Protein AF-A0A968HKK7-F1 (afdb_monomer_lite)

Structure (mmCIF, N/CA/C/O backbone):
data_AF-A0A968HKK7-F1
#
_entry.id   AF-A0A968HKK7-F1
#
loop_
_atom_site.group_PDB
_atom_site.id
_atom_site.type_symbol
_atom_site.label_atom_id
_atom_site.label_alt_id
_atom_site.label_comp_id
_atom_site.label_asym_id
_atom_site.label_entity_id
_atom_site.label_seq_id
_atom_site.pdbx_PDB_ins_code
_atom_site.Cartn_x
_atom_site.Cartn_y
_atom_site.Cartn_z
_atom_site.occupancy
_atom_site.B_iso_or_equiv
_atom_site.auth_seq_id
_atom_site.auth_comp_id
_atom_site.auth_asym_id
_atom_site.auth_atom_id
_atom_site.pdbx_PDB_model_num
ATOM 1 N N . MET A 1 1 ? -7.479 13.122 37.270 1.00 55.81 1 MET A N 1
ATOM 2 C CA . MET A 1 1 ? -7.849 13.937 36.088 1.00 55.81 1 MET A CA 1
ATOM 3 C C . MET A 1 1 ? -6.847 13.862 34.931 1.00 55.81 1 MET A C 1
ATOM 5 O O . MET A 1 1 ? -7.299 13.918 33.804 1.00 55.81 1 MET A O 1
ATOM 9 N N . LEU A 1 2 ? -5.543 13.625 35.149 1.00 58.88 2 LEU A N 1
ATOM 10 C CA . LEU A 1 2 ? -4.515 13.590 34.081 1.00 58.88 2 LEU A CA 1
ATOM 11 C C . LEU A 1 2 ? -4.685 12.518 32.974 1.00 58.88 2 LEU A C 1
ATOM 13 O O . LEU A 1 2 ? -4.047 12.613 31.932 1.00 58.88 2 LEU A O 1
ATOM 17 N N . GLY A 1 3 ? -5.524 11.496 33.174 1.00 61.34 3 GLY A N 1
ATOM 18 C CA . GLY A 1 3 ? -5.730 10.431 32.184 1.00 61.34 3 GLY A CA 1
ATOM 19 C C . GLY A 1 3 ? -6.576 10.845 30.974 1.00 61.34 3 GLY A C 1
ATOM 20 O O . GLY A 1 3 ? -6.302 10.393 29.869 1.00 61.34 3 GLY A O 1
ATOM 21 N N . GLN A 1 4 ? -7.566 11.728 31.160 1.00 66.62 4 GLN A N 1
ATOM 22 C CA . GLN A 1 4 ? -8.497 12.112 30.087 1.00 66.62 4 GLN A CA 1
ATOM 23 C C . GLN A 1 4 ? -7.873 13.096 29.081 1.00 66.62 4 GLN A C 1
ATOM 25 O O . GLN A 1 4 ? -8.199 13.062 27.896 1.00 66.62 4 GLN A O 1
ATOM 30 N N . ASP A 1 5 ? -6.930 13.934 29.521 1.00 66.25 5 ASP A N 1
ATOM 31 C CA . ASP A 1 5 ? -6.232 14.880 28.639 1.00 66.25 5 ASP A CA 1
ATOM 32 C C . ASP A 1 5 ? -5.188 14.197 27.744 1.00 66.25 5 ASP A C 1
ATOM 34 O O . ASP A 1 5 ? -5.048 14.540 26.567 1.00 66.25 5 ASP A O 1
ATOM 38 N N . LEU A 1 6 ? -4.483 13.187 28.269 1.00 68.25 6 LEU A N 1
ATOM 39 C CA . LEU A 1 6 ? -3.547 12.378 27.483 1.00 68.25 6 LEU A CA 1
ATOM 40 C C . LEU A 1 6 ? -4.267 11.563 26.405 1.00 68.25 6 LEU A C 1
ATOM 42 O O . LEU A 1 6 ? -3.737 11.416 25.302 1.00 68.25 6 LEU A O 1
ATOM 46 N N . ASP A 1 7 ? -5.470 11.076 26.703 1.00 76.31 7 ASP A N 1
ATOM 47 C CA . ASP A 1 7 ? -6.294 10.334 25.751 1.00 76.31 7 ASP A CA 1
ATOM 48 C C . ASP A 1 7 ? -6.724 11.220 24.571 1.00 76.31 7 ASP A C 1
ATOM 50 O O . ASP A 1 7 ? -6.476 10.878 23.417 1.00 76.31 7 ASP A O 1
ATOM 54 N N . ARG A 1 8 ? -7.183 12.450 24.843 1.00 75.81 8 ARG A N 1
ATOM 55 C CA . ARG A 1 8 ? -7.506 13.445 23.801 1.00 75.81 8 ARG A CA 1
ATOM 56 C C . ARG A 1 8 ? -6.320 13.836 22.918 1.00 75.81 8 ARG A C 1
ATOM 58 O O . ARG A 1 8 ? -6.502 14.106 21.730 1.00 75.81 8 ARG A O 1
ATOM 65 N N . ILE A 1 9 ? -5.106 13.932 23.469 1.00 80.12 9 ILE A N 1
ATOM 66 C CA . ILE A 1 9 ? -3.897 14.230 22.675 1.00 80.12 9 ILE A CA 1
ATOM 67 C C . ILE A 1 9 ? -3.549 13.044 21.770 1.00 80.12 9 ILE A C 1
ATOM 69 O O . ILE A 1 9 ? -3.205 13.245 20.602 1.00 80.12 9 ILE A O 1
ATOM 73 N N . ARG A 1 10 ? -3.659 11.817 22.290 1.00 75.50 10 ARG A N 1
ATOM 74 C CA . ARG A 1 10 ? -3.429 10.587 21.522 1.00 75.50 10 ARG A CA 1
ATOM 75 C C . ARG A 1 10 ? -4.464 10.418 20.417 1.00 75.50 10 ARG A C 1
ATOM 77 O O . ARG A 1 10 ? -4.081 10.130 19.289 1.00 75.50 10 ARG A O 1
ATOM 84 N N . GLU A 1 11 ? -5.736 10.661 20.710 1.00 77.81 11 GLU A N 1
ATOM 85 C CA . GLU A 1 11 ? -6.827 10.590 19.740 1.00 77.81 11 GLU A CA 1
ATOM 86 C C . GLU A 1 11 ? -6.651 11.619 18.621 1.00 77.81 11 GLU A C 1
ATOM 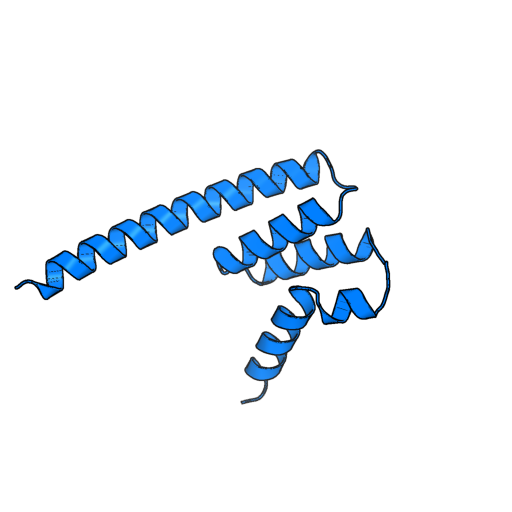88 O O . GLU A 1 11 ? -6.679 11.268 17.443 1.00 77.81 11 GLU A O 1
ATOM 93 N N . ARG A 1 12 ? -6.363 12.878 18.968 1.00 80.69 12 ARG A N 1
ATOM 94 C CA . ARG A 1 12 ? -6.112 13.935 17.978 1.00 80.69 12 ARG A CA 1
ATOM 95 C C . ARG A 1 12 ? -4.905 13.630 17.097 1.00 80.69 12 ARG A C 1
ATOM 97 O O . ARG A 1 12 ? -4.964 13.860 15.892 1.00 80.69 12 ARG A O 1
ATOM 104 N N . ARG A 1 13 ? -3.824 13.103 17.683 1.00 79.62 13 ARG A N 1
ATOM 105 C CA . ARG A 1 13 ? -2.652 12.638 16.929 1.00 79.62 13 ARG A CA 1
ATOM 106 C C . ARG A 1 13 ? -3.050 11.518 15.970 1.00 79.62 13 ARG A C 1
ATOM 108 O O . ARG A 1 13 ? -2.770 11.621 14.786 1.00 79.62 13 ARG A O 1
ATOM 115 N N . ARG A 1 14 ? -3.801 10.527 16.453 1.00 78.06 14 ARG A N 1
ATOM 116 C CA . ARG A 1 14 ? -4.281 9.395 15.652 1.00 78.06 14 ARG A CA 1
ATOM 117 C C . ARG A 1 14 ? -5.155 9.838 14.476 1.00 78.06 14 ARG A C 1
ATOM 119 O O . ARG A 1 14 ? -4.991 9.312 13.381 1.00 78.06 14 ARG A O 1
ATOM 126 N N . LEU A 1 15 ? -6.051 10.804 14.689 1.00 76.38 15 LEU A N 1
ATOM 127 C CA . LEU A 1 15 ? -6.891 11.394 13.641 1.00 76.38 15 LEU A CA 1
ATOM 128 C C . LEU A 1 15 ? -6.064 12.174 12.612 1.00 76.38 15 LEU A C 1
ATOM 130 O O . LEU A 1 15 ? -6.289 12.021 11.414 1.00 76.38 15 LEU A O 1
ATOM 134 N N . GLY A 1 16 ? -5.089 12.965 13.069 1.00 81.31 16 GLY A N 1
ATOM 135 C CA . GLY A 1 16 ? -4.152 13.659 12.186 1.00 81.31 16 GLY A CA 1
ATOM 136 C C . GLY A 1 16 ? -3.338 12.681 11.340 1.00 81.31 16 GLY A C 1
ATOM 137 O O . GLY A 1 16 ? -3.248 12.845 10.127 1.00 81.31 16 GLY A O 1
ATOM 138 N N . ASP A 1 17 ? -2.826 11.618 11.956 1.00 81.62 17 ASP A N 1
ATOM 139 C CA . ASP A 1 17 ? -2.070 10.583 11.256 1.00 81.62 17 ASP A CA 1
ATOM 140 C C . ASP A 1 17 ? -2.951 9.847 10.231 1.00 81.62 17 ASP A C 1
ATOM 142 O O . ASP A 1 17 ? -2.516 9.616 9.109 1.00 81.62 17 ASP A O 1
ATOM 146 N N . LEU A 1 18 ? -4.214 9.541 10.563 1.00 79.31 18 LEU A N 1
ATOM 147 C CA . LEU A 1 18 ? -5.166 8.930 9.622 1.00 79.31 18 LEU A CA 1
ATOM 148 C C . LEU A 1 18 ? -5.440 9.813 8.398 1.00 79.31 18 LEU A C 1
ATOM 150 O O . LEU A 1 18 ? -5.532 9.288 7.291 1.00 79.31 18 LEU A O 1
ATOM 154 N N . GLY A 1 19 ? -5.576 11.129 8.587 1.00 84.00 19 GLY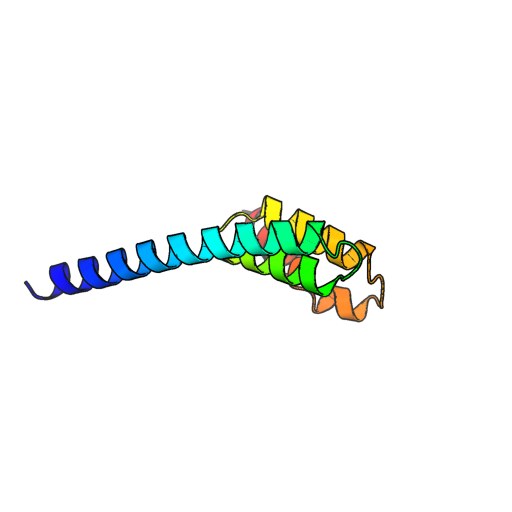 A N 1
ATOM 155 C CA . GLY A 1 19 ? -5.754 12.073 7.481 1.00 84.00 19 GLY A CA 1
ATOM 156 C C . GLY A 1 19 ? -4.556 12.058 6.534 1.00 84.00 19 GLY A C 1
ATOM 157 O O . GLY A 1 19 ? -4.715 11.805 5.343 1.00 84.00 19 GLY A O 1
ATOM 158 N N . ARG A 1 20 ? -3.347 12.183 7.092 1.00 83.69 20 ARG A N 1
ATOM 159 C CA . ARG A 1 20 ? -2.104 12.204 6.305 1.00 83.69 20 ARG A CA 1
ATOM 160 C C . ARG A 1 20 ? -1.850 10.891 5.567 1.00 83.69 20 ARG A C 1
ATOM 162 O O . ARG A 1 20 ? -1.366 10.918 4.440 1.00 83.69 20 ARG A O 1
ATOM 169 N N . ARG A 1 21 ? -2.210 9.754 6.172 1.00 81.56 21 ARG A N 1
ATOM 170 C CA . ARG A 1 21 ? -2.139 8.432 5.528 1.00 81.56 21 ARG A CA 1
ATOM 171 C C . ARG A 1 21 ? -3.064 8.320 4.318 1.00 81.56 21 ARG A C 1
ATOM 173 O O . ARG A 1 21 ? -2.660 7.784 3.292 1.00 81.56 21 ARG A O 1
ATOM 180 N N . LYS A 1 22 ? -4.285 8.858 4.408 1.00 83.94 22 LYS A N 1
ATOM 181 C CA . LYS A 1 22 ? -5.219 8.892 3.271 1.00 83.94 22 LYS A CA 1
ATOM 182 C C . LYS A 1 22 ? -4.717 9.795 2.148 1.00 83.94 22 LYS A C 1
ATOM 184 O O . LYS A 1 22 ? -4.702 9.368 1.001 1.00 83.94 22 LYS A O 1
ATOM 189 N N . GLU A 1 23 ? -4.228 10.987 2.485 1.00 86.62 23 GLU A N 1
ATOM 190 C CA . GLU A 1 23 ? -3.632 11.901 1.501 1.00 86.62 23 GLU A CA 1
ATOM 191 C C . GLU A 1 23 ? -2.422 11.263 0.798 1.00 86.62 23 GLU A C 1
ATOM 193 O O . GLU A 1 23 ? -2.253 11.399 -0.415 1.00 86.62 23 GLU A O 1
ATOM 198 N N . GLN A 1 24 ? -1.594 10.525 1.546 1.00 86.75 24 GLN A N 1
ATOM 199 C CA . GLN A 1 24 ? -0.463 9.781 0.996 1.00 86.75 24 GLN A CA 1
ATOM 200 C C . GLN A 1 24 ? -0.914 8.668 0.043 1.00 86.75 24 GLN A C 1
ATOM 202 O O . GLN A 1 24 ? -0.311 8.501 -1.018 1.00 86.75 24 GLN A O 1
ATOM 207 N N . LEU A 1 25 ? -1.979 7.937 0.386 1.00 86.62 25 LEU A N 1
ATOM 208 C CA . LEU A 1 25 ? -2.559 6.915 -0.483 1.00 86.62 25 LEU A CA 1
ATOM 209 C C . LEU A 1 25 ? -3.028 7.522 -1.815 1.00 86.62 25 LEU A C 1
ATOM 211 O O . LEU A 1 25 ? -2.662 7.020 -2.875 1.00 86.62 25 LEU A O 1
ATOM 215 N N . GLU A 1 26 ? -3.762 8.636 -1.772 1.00 88.31 26 GLU A N 1
ATOM 216 C CA . GLU A 1 26 ? -4.223 9.343 -2.977 1.00 88.31 26 GLU A CA 1
ATOM 217 C C . GLU A 1 26 ? -3.058 9.878 -3.824 1.00 88.31 26 GLU A C 1
ATOM 219 O O . GLU A 1 26 ? -3.095 9.830 -5.057 1.00 88.31 26 GLU A O 1
ATOM 224 N N . ALA A 1 27 ? -1.997 10.377 -3.184 1.00 89.00 27 ALA A N 1
ATOM 225 C CA . ALA A 1 27 ? -0.799 10.821 -3.888 1.00 89.00 27 ALA A CA 1
ATOM 226 C C . ALA A 1 27 ? -0.105 9.653 -4.607 1.00 89.00 27 ALA A C 1
ATOM 228 O O . ALA A 1 27 ? 0.250 9.781 -5.779 1.00 89.00 27 ALA A O 1
ATOM 229 N N . LEU A 1 28 ? 0.037 8.507 -3.938 1.00 88.25 28 LEU A N 1
ATOM 230 C CA . LEU A 1 28 ? 0.650 7.307 -4.511 1.00 88.25 28 LEU A CA 1
ATOM 231 C C . LEU A 1 28 ? -0.192 6.695 -5.633 1.00 88.25 28 LEU A C 1
ATOM 233 O O . LEU A 1 28 ? 0.378 6.214 -6.610 1.00 88.25 28 LEU A O 1
ATOM 237 N N . GLN A 1 29 ? -1.523 6.776 -5.550 1.00 90.12 29 GLN A N 1
ATOM 238 C CA . GLN A 1 29 ? -2.411 6.384 -6.650 1.00 90.12 29 GLN A CA 1
ATOM 239 C C . GLN A 1 29 ? -2.093 7.177 -7.923 1.00 90.12 29 GLN A C 1
ATOM 241 O O . GLN A 1 29 ? -1.883 6.586 -8.979 1.00 90.12 29 GLN A O 1
ATOM 246 N N . ARG A 1 30 ? -1.924 8.500 -7.818 1.00 91.50 30 ARG A N 1
ATOM 247 C CA . ARG A 1 30 ? -1.517 9.321 -8.973 1.00 91.50 30 ARG A CA 1
ATOM 248 C C . ARG A 1 30 ? -0.116 8.972 -9.469 1.00 91.50 30 ARG A C 1
ATOM 250 O O . ARG A 1 30 ? 0.137 9.007 -10.668 1.00 91.50 30 ARG A O 1
ATOM 257 N N . VAL A 1 31 ? 0.808 8.633 -8.569 1.00 90.12 31 VAL A N 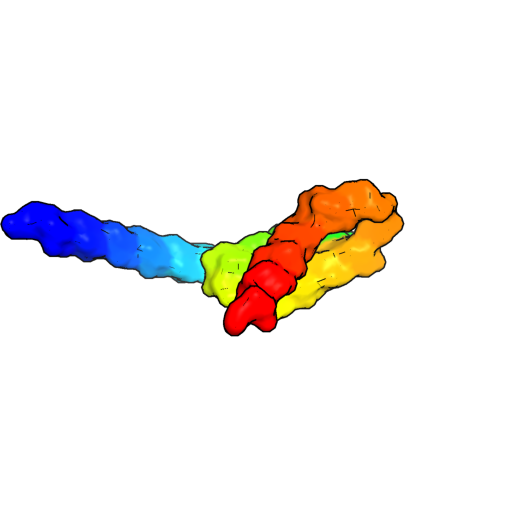1
ATOM 258 C CA . VAL A 1 31 ? 2.173 8.238 -8.954 1.00 90.12 31 VAL A CA 1
ATOM 259 C C . VAL A 1 31 ? 2.156 6.957 -9.786 1.00 90.12 31 VAL A C 1
ATOM 261 O O . VAL A 1 31 ? 2.805 6.918 -10.831 1.00 90.12 31 VAL A O 1
ATOM 264 N N . VAL A 1 32 ? 1.397 5.935 -9.380 1.00 88.88 32 VAL A N 1
ATOM 265 C CA . VAL A 1 32 ? 1.297 4.693 -10.167 1.00 88.88 32 VAL A CA 1
ATOM 266 C C . VAL A 1 32 ? 0.545 4.893 -11.485 1.00 88.88 32 VAL A C 1
ATOM 268 O O . VAL A 1 32 ? 0.818 4.175 -12.443 1.00 88.88 32 VAL A O 1
ATOM 271 N N . GLU A 1 33 ? -0.350 5.880 -11.578 1.00 89.75 33 GLU A N 1
ATOM 272 C CA . GLU A 1 33 ? -0.977 6.275 -12.847 1.00 89.75 33 GLU A CA 1
ATOM 273 C C . GLU A 1 33 ? 0.014 6.968 -13.796 1.00 89.75 33 GLU A C 1
ATOM 275 O O . GLU A 1 33 ? -0.009 6.720 -15.001 1.00 89.75 33 GLU A O 1
ATOM 280 N N . LEU A 1 34 ? 0.908 7.812 -13.267 1.00 90.50 34 LEU A N 1
ATOM 281 C CA . LEU A 1 34 ? 1.914 8.540 -14.052 1.00 90.50 34 LEU A CA 1
ATOM 282 C C . LEU A 1 34 ? 3.112 7.667 -14.449 1.00 90.50 34 LEU A C 1
ATOM 284 O O . LEU A 1 34 ? 3.660 7.819 -15.540 1.00 90.50 34 LEU A O 1
ATOM 288 N N . ALA A 1 35 ? 3.525 6.755 -13.571 1.00 85.25 35 ALA A N 1
ATOM 289 C CA . ALA A 1 35 ? 4.662 5.864 -13.765 1.00 85.25 35 ALA A CA 1
ATOM 290 C C . ALA A 1 35 ? 4.254 4.403 -13.515 1.00 85.25 35 ALA A C 1
ATOM 292 O O . ALA A 1 35 ? 4.753 3.761 -12.586 1.00 85.25 35 ALA A O 1
ATOM 293 N N . PRO A 1 36 ? 3.381 3.831 -14.367 1.00 84.12 36 PRO A N 1
ATOM 294 C CA . PRO A 1 36 ? 2.825 2.506 -14.131 1.00 84.12 36 PRO A CA 1
ATOM 295 C C . PRO A 1 36 ? 3.852 1.393 -14.282 1.00 84.12 36 PRO A C 1
ATOM 297 O O . PRO A 1 36 ? 3.548 0.275 -13.903 1.00 84.12 36 PRO A O 1
ATOM 300 N N . HIS A 1 37 ? 5.039 1.648 -14.828 1.00 82.19 37 HIS A N 1
ATOM 301 C CA . HIS A 1 37 ? 6.049 0.622 -15.102 1.00 82.19 37 HIS A CA 1
ATOM 302 C C . HIS A 1 37 ? 7.006 0.382 -13.932 1.00 82.19 37 HIS A C 1
ATOM 304 O O . HIS A 1 37 ? 7.767 -0.581 -13.971 1.00 82.19 37 HIS A O 1
ATOM 310 N N . ASP A 1 38 ? 6.978 1.240 -12.913 1.00 81.19 38 ASP A N 1
ATOM 311 C CA . ASP A 1 38 ? 7.902 1.158 -11.790 1.00 81.19 38 ASP A CA 1
ATOM 312 C C . ASP A 1 38 ? 7.304 0.302 -10.657 1.00 81.19 38 ASP A C 1
ATOM 314 O O . ASP A 1 38 ? 6.314 0.713 -10.042 1.00 81.19 38 ASP A O 1
ATOM 318 N N . PRO A 1 39 ? 7.853 -0.894 -10.379 1.00 82.56 39 PRO A N 1
ATOM 319 C CA . PRO A 1 39 ? 7.365 -1.772 -9.317 1.00 82.56 39 PRO A CA 1
ATOM 320 C C . PRO A 1 39 ? 7.498 -1.153 -7.918 1.00 82.56 39 PRO A C 1
ATOM 322 O O . PRO A 1 39 ? 6.682 -1.474 -7.055 1.00 82.56 39 PRO A O 1
ATOM 325 N N . GLU A 1 40 ? 8.458 -0.250 -7.685 1.00 83.38 40 GLU A N 1
ATOM 326 C CA . GLU A 1 40 ? 8.634 0.411 -6.385 1.00 83.38 40 GLU A CA 1
ATOM 327 C C . GLU A 1 40 ? 7.404 1.262 -6.048 1.00 83.38 40 GLU A C 1
ATOM 329 O O . GLU A 1 40 ? 6.862 1.167 -4.950 1.00 83.38 40 GLU A O 1
ATOM 334 N N . ASN A 1 41 ? 6.866 2.006 -7.018 1.00 87.88 41 ASN A N 1
ATOM 335 C CA . ASN A 1 41 ? 5.672 2.833 -6.811 1.00 87.88 41 ASN A CA 1
ATOM 336 C C . ASN A 1 41 ? 4.447 1.995 -6.409 1.00 87.88 41 ASN A C 1
ATOM 338 O O . ASN A 1 41 ? 3.668 2.392 -5.541 1.00 87.88 41 ASN A O 1
ATOM 342 N N . TRP A 1 42 ? 4.295 0.811 -7.007 1.00 87.94 42 TRP A N 1
ATOM 343 C CA . TRP A 1 42 ? 3.236 -0.135 -6.652 1.00 87.94 42 TRP A CA 1
ATOM 344 C C . TRP A 1 42 ? 3.442 -0.744 -5.259 1.00 87.94 42 TRP A C 1
ATOM 346 O O . TRP A 1 42 ? 2.468 -0.930 -4.527 1.00 87.94 42 TRP A O 1
ATOM 356 N N . SER A 1 43 ? 4.691 -0.995 -4.857 1.00 85.31 43 SER A N 1
ATOM 357 C CA . SER A 1 43 ? 5.028 -1.428 -3.496 1.00 85.31 43 SER A CA 1
ATOM 358 C C . SER A 1 43 ? 4.725 -0.346 -2.460 1.00 85.31 43 SER A C 1
ATOM 360 O O . SER A 1 43 ? 4.102 -0.630 -1.438 1.00 85.31 43 SER A O 1
ATOM 362 N N . GLN A 1 44 ? 5.081 0.909 -2.737 1.00 86.88 44 GLN A N 1
ATOM 363 C CA . GLN A 1 44 ? 4.764 2.043 -1.864 1.00 86.88 44 GLN A CA 1
ATOM 364 C C . GLN A 1 44 ? 3.249 2.230 -1.712 1.00 86.88 44 GLN A C 1
ATOM 366 O O . GLN A 1 44 ? 2.764 2.446 -0.600 1.00 86.88 44 GLN A O 1
ATOM 371 N N . LEU A 1 45 ? 2.483 2.081 -2.801 1.00 89.25 45 LEU A N 1
ATOM 372 C CA . LEU A 1 45 ? 1.020 2.111 -2.751 1.00 89.25 45 LEU A CA 1
ATOM 373 C C . LEU A 1 45 ? 0.454 0.977 -1.883 1.00 89.25 45 LEU A C 1
ATOM 375 O O . LEU A 1 45 ? -0.466 1.205 -1.096 1.00 89.25 45 LEU A O 1
ATOM 379 N N . GLY A 1 46 ? 1.024 -0.224 -1.987 1.00 88.69 46 GLY A N 1
ATOM 380 C CA . GLY A 1 46 ? 0.643 -1.357 -1.151 1.00 88.69 46 GLY A CA 1
ATOM 381 C C . GLY A 1 46 ? 0.889 -1.102 0.336 1.00 88.69 46 GLY A C 1
ATOM 382 O O . GLY A 1 46 ? -0.006 -1.305 1.157 1.00 88.69 46 GLY A O 1
ATOM 383 N N . LEU A 1 47 ? 2.072 -0.586 0.682 1.00 86.06 47 LEU A N 1
ATOM 384 C CA . LEU A 1 47 ? 2.436 -0.238 2.059 1.00 86.06 47 LEU A CA 1
ATOM 385 C C . LEU A 1 47 ? 1.517 0.844 2.632 1.00 86.06 47 LEU A C 1
ATOM 387 O O . LEU A 1 47 ? 1.058 0.718 3.766 1.00 86.06 47 LEU A O 1
ATOM 391 N N . ALA A 1 48 ? 1.200 1.870 1.840 1.00 87.38 48 ALA A N 1
ATOM 392 C CA . ALA A 1 48 ? 0.242 2.891 2.241 1.00 87.38 48 ALA A CA 1
ATOM 393 C C . ALA A 1 48 ? -1.143 2.281 2.506 1.00 87.38 48 ALA A C 1
ATOM 395 O O . ALA A 1 48 ? -1.754 2.605 3.519 1.00 87.38 48 ALA A O 1
ATOM 396 N N . GLY A 1 49 ? -1.605 1.349 1.662 1.00 87.50 49 GLY A N 1
ATOM 397 C CA . GLY A 1 49 ? -2.855 0.611 1.874 1.00 87.50 49 GLY A CA 1
ATOM 398 C C . GLY A 1 49 ? -2.893 -0.136 3.212 1.00 87.50 49 GLY A C 1
ATOM 399 O O . GLY A 1 49 ? -3.883 -0.034 3.938 1.00 87.50 49 GLY A O 1
ATOM 400 N N . LEU A 1 50 ? -1.793 -0.800 3.592 1.00 84.12 50 LEU A N 1
ATOM 401 C CA . LEU A 1 50 ? -1.667 -1.457 4.902 1.00 84.12 50 LEU A CA 1
ATOM 402 C C . LEU A 1 50 ? -1.776 -0.459 6.061 1.00 84.12 50 LEU A C 1
ATOM 404 O O . LEU A 1 50 ? -2.466 -0.727 7.043 1.00 84.12 50 LEU A O 1
ATOM 408 N N . ASP A 1 51 ? -1.141 0.704 5.932 1.00 83.44 51 ASP A N 1
ATOM 409 C CA . ASP A 1 51 ? -1.100 1.740 6.969 1.00 83.44 51 ASP A CA 1
ATOM 410 C C . ASP A 1 51 ? -2.483 2.392 7.201 1.00 83.44 51 ASP A C 1
ATOM 412 O O . ASP A 1 51 ? -2.818 2.805 8.317 1.00 83.44 51 ASP A O 1
ATOM 416 N N . VAL A 1 52 ? -3.337 2.441 6.166 1.00 84.00 52 VAL A N 1
ATOM 417 C CA . VAL A 1 52 ? -4.745 2.874 6.297 1.00 84.00 52 VAL A CA 1
ATOM 418 C C . VAL A 1 52 ? -5.701 1.728 6.666 1.00 84.00 52 VAL A C 1
ATOM 420 O O . VAL A 1 52 ? -6.863 1.989 6.987 1.00 84.00 52 VAL A O 1
ATOM 423 N N . GLY A 1 53 ? -5.227 0.479 6.658 1.00 84.44 53 GLY A N 1
ATOM 424 C CA . GLY A 1 53 ? -6.018 -0.722 6.942 1.00 84.44 53 GLY A CA 1
ATOM 425 C C . GLY A 1 53 ? -6.837 -1.247 5.757 1.00 84.44 53 GLY A C 1
ATOM 426 O O . GLY A 1 53 ? -7.686 -2.117 5.947 1.00 84.44 53 GLY A O 1
ATOM 427 N N . ASP A 1 54 ? -6.597 -0.749 4.542 1.00 84.25 54 ASP A N 1
ATOM 428 C CA . ASP A 1 54 ? -7.213 -1.267 3.319 1.00 84.25 54 ASP A CA 1
ATOM 429 C C . ASP A 1 54 ? -6.361 -2.407 2.746 1.00 84.25 54 ASP A C 1
ATOM 431 O O . ASP A 1 54 ? -5.555 -2.244 1.824 1.00 84.25 54 ASP A O 1
ATOM 435 N N . LEU A 1 55 ? -6.526 -3.588 3.344 1.00 82.81 55 LEU A N 1
ATOM 436 C CA . LEU A 1 55 ? -5.765 -4.784 2.981 1.00 82.81 55 LEU A CA 1
ATOM 437 C C . LEU A 1 55 ? -6.042 -5.238 1.538 1.00 82.81 55 LEU A C 1
ATOM 439 O O . LEU A 1 55 ? -5.147 -5.766 0.882 1.00 82.81 55 LEU A O 1
ATOM 443 N N . ALA A 1 56 ? -7.257 -5.012 1.029 1.00 84.06 56 ALA A N 1
ATOM 444 C CA . ALA A 1 56 ? -7.636 -5.397 -0.329 1.00 84.06 56 ALA A CA 1
ATOM 445 C C . ALA A 1 56 ? -6.929 -4.521 -1.374 1.00 84.06 56 ALA A C 1
ATOM 447 O O . ALA A 1 56 ? -6.371 -5.039 -2.346 1.00 84.06 56 ALA A O 1
ATOM 448 N N . ALA A 1 57 ? -6.903 -3.201 -1.155 1.00 83.31 57 ALA A N 1
ATOM 449 C CA . ALA A 1 57 ? -6.147 -2.286 -2.005 1.00 83.31 57 ALA A CA 1
ATOM 450 C C . ALA A 1 57 ? -4.639 -2.565 -1.932 1.00 83.31 57 ALA A C 1
ATOM 452 O O . ALA A 1 57 ? -3.961 -2.554 -2.963 1.00 83.31 57 ALA A O 1
ATOM 453 N N . ALA A 1 58 ? -4.129 -2.876 -0.735 1.00 86.94 58 ALA A N 1
ATOM 454 C CA . ALA A 1 58 ? -2.730 -3.229 -0.540 1.00 86.94 58 ALA A CA 1
ATOM 455 C C . ALA A 1 58 ? -2.334 -4.480 -1.338 1.00 86.94 58 ALA A C 1
ATOM 457 O O . ALA A 1 58 ? -1.355 -4.454 -2.087 1.00 86.94 58 ALA A O 1
ATOM 458 N N . GLU A 1 59 ? -3.123 -5.555 -1.237 1.00 85.25 59 GLU A N 1
ATOM 459 C CA . GLU A 1 59 ? -2.877 -6.800 -1.969 1.00 85.25 59 GLU A CA 1
ATOM 460 C C . GLU A 1 59 ? -2.847 -6.563 -3.486 1.00 85.25 59 GLU A C 1
ATOM 46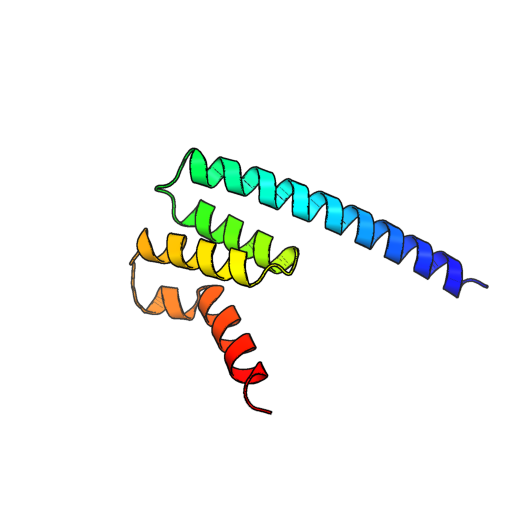2 O O . GLU A 1 59 ? -1.925 -7.009 -4.178 1.00 85.25 59 GLU A O 1
ATOM 467 N N . ALA A 1 60 ? -3.831 -5.825 -4.008 1.00 86.81 60 ALA A N 1
ATOM 468 C CA . ALA A 1 60 ? -3.902 -5.493 -5.425 1.00 86.81 60 ALA A CA 1
ATOM 469 C C . ALA A 1 60 ? -2.663 -4.712 -5.890 1.00 86.81 60 ALA A C 1
ATOM 471 O O . ALA A 1 60 ? -2.061 -5.076 -6.905 1.00 86.81 60 ALA A O 1
ATOM 472 N N . ALA A 1 61 ? -2.251 -3.686 -5.140 1.00 87.31 61 ALA A N 1
ATOM 473 C CA . ALA A 1 61 ? -1.092 -2.861 -5.471 1.00 87.31 61 ALA A CA 1
ATOM 474 C C . ALA A 1 61 ? 0.203 -3.681 -5.486 1.00 87.31 61 ALA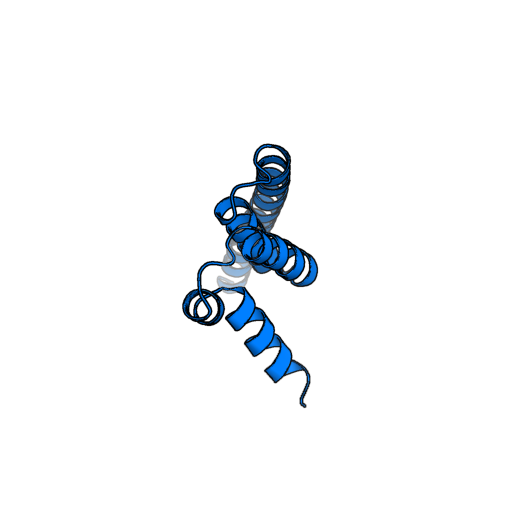 A C 1
ATOM 476 O O . ALA A 1 61 ? 0.952 -3.655 -6.462 1.00 87.31 61 ALA A O 1
ATOM 477 N N . PHE A 1 62 ? 0.437 -4.508 -4.474 1.00 83.50 62 PHE A N 1
ATOM 478 C CA . PHE A 1 62 ? 1.631 -5.338 -4.477 1.00 83.50 62 PHE A CA 1
ATOM 479 C C . PHE A 1 62 ? 1.603 -6.445 -5.547 1.00 83.50 62 PHE A C 1
ATOM 481 O O . PHE A 1 62 ? 2.654 -6.801 -6.086 1.00 83.50 62 PHE A O 1
ATOM 488 N N . ARG A 1 63 ? 0.429 -6.987 -5.919 1.00 83.94 63 ARG A N 1
ATOM 489 C CA . ARG A 1 63 ? 0.336 -7.912 -7.069 1.00 83.94 63 ARG A CA 1
ATOM 490 C C . ARG A 1 63 ? 0.747 -7.211 -8.355 1.00 83.94 63 ARG A C 1
ATOM 492 O O . ARG A 1 63 ? 1.416 -7.819 -9.189 1.00 83.94 63 ARG A O 1
ATOM 499 N N . GLN A 1 64 ? 0.368 -5.945 -8.511 1.00 85.00 64 GLN A N 1
ATOM 500 C CA . GLN A 1 64 ? 0.812 -5.119 -9.629 1.00 85.00 64 GLN A CA 1
ATOM 501 C C . GLN A 1 64 ? 2.338 -4.904 -9.593 1.00 85.00 64 GLN A C 1
ATOM 503 O O . GLN A 1 64 ? 2.973 -5.028 -10.644 1.00 85.00 64 GLN A O 1
ATOM 508 N N . ALA A 1 65 ? 2.937 -4.684 -8.418 1.00 83.62 65 ALA A N 1
ATOM 509 C CA . ALA A 1 65 ? 4.394 -4.601 -8.258 1.00 83.62 65 ALA A CA 1
ATOM 510 C C . ALA A 1 65 ? 5.098 -5.891 -8.723 1.00 83.62 65 ALA A C 1
ATOM 512 O O . ALA A 1 65 ? 5.984 -5.848 -9.580 1.00 83.62 65 ALA A O 1
ATOM 513 N N . LEU A 1 66 ? 4.634 -7.051 -8.242 1.00 77.44 66 LEU A N 1
ATOM 514 C CA . LEU A 1 66 ? 5.188 -8.367 -8.589 1.00 77.44 66 LEU A CA 1
ATOM 515 C C . LEU A 1 66 ? 5.058 -8.711 -10.077 1.00 77.44 66 LEU A C 1
ATOM 517 O O . LEU A 1 66 ? 5.959 -9.315 -10.654 1.00 77.44 66 LEU A O 1
ATOM 521 N N . GLN A 1 67 ? 3.952 -8.327 -10.721 1.00 80.31 67 GLN A N 1
ATOM 522 C CA . GLN A 1 67 ? 3.777 -8.541 -12.162 1.00 80.31 67 GLN A CA 1
ATOM 523 C C . GLN A 1 67 ? 4.799 -7.763 -13.005 1.00 80.31 67 GLN A C 1
ATOM 525 O O . GLN A 1 67 ? 5.103 -8.178 -14.121 1.00 80.31 67 GLN A O 1
ATOM 530 N N . ARG A 1 68 ? 5.320 -6.641 -12.493 1.00 75.75 68 ARG A N 1
ATOM 531 C CA . ARG A 1 68 ? 6.227 -5.736 -13.220 1.00 75.75 68 ARG A CA 1
ATOM 532 C C . ARG A 1 68 ? 7.697 -6.033 -12.964 1.00 75.75 68 ARG A C 1
ATOM 534 O O . ARG A 1 68 ? 8.503 -5.900 -13.881 1.00 75.75 68 ARG A O 1
ATOM 541 N N . ALA A 1 69 ? 8.034 -6.498 -11.765 1.00 69.00 69 ALA A N 1
ATOM 542 C CA . ALA A 1 69 ? 9.336 -7.081 -11.466 1.00 69.00 69 ALA A CA 1
ATOM 543 C C . ALA A 1 69 ? 9.187 -8.546 -11.041 1.00 69.00 69 ALA A C 1
ATOM 545 O O . ALA A 1 69 ? 9.275 -8.864 -9.856 1.00 69.00 69 ALA A O 1
ATOM 546 N N . PRO A 1 70 ? 9.036 -9.475 -11.999 1.00 63.88 70 PRO A N 1
ATOM 547 C CA . PRO A 1 70 ? 9.200 -10.895 -11.733 1.0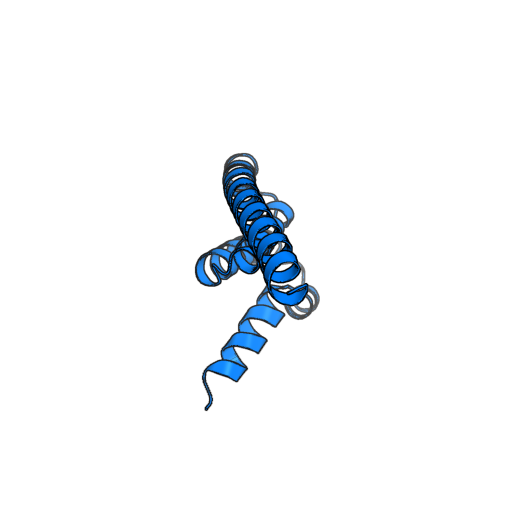0 63.88 70 PRO A CA 1
ATOM 548 C C . PRO A 1 70 ? 10.701 -11.207 -11.624 1.00 63.88 70 PRO A C 1
ATOM 550 O O . PRO A 1 70 ? 11.265 -11.931 -12.444 1.00 63.88 70 PRO A O 1
ATOM 553 N N . ARG A 1 71 ? 11.397 -10.597 -10.661 1.00 57.47 71 ARG A N 1
ATOM 554 C CA . ARG A 1 71 ? 12.812 -10.870 -10.402 1.00 57.47 71 ARG A CA 1
ATOM 555 C C . ARG A 1 71 ? 12.920 -11.721 -9.146 1.00 57.47 71 ARG A C 1
ATOM 557 O O . ARG A 1 71 ? 13.031 -11.228 -8.043 1.00 57.47 71 ARG A O 1
ATOM 564 N N . ASN A 1 72 ? 12.938 -13.029 -9.385 1.00 49.88 72 ASN A N 1
ATOM 565 C CA . ASN A 1 72 ? 13.349 -14.085 -8.460 1.00 49.88 72 ASN A CA 1
ATOM 566 C C . ASN A 1 72 ? 12.366 -14.429 -7.325 1.00 49.88 72 ASN A C 1
ATOM 568 O O . ASN A 1 72 ? 11.787 -13.584 -6.654 1.00 49.88 72 ASN A O 1
ATOM 572 N N . ALA A 1 73 ? 12.222 -15.734 -7.083 1.00 49.41 73 ALA A N 1
ATOM 573 C CA . ALA A 1 73 ? 11.394 -16.293 -6.013 1.00 49.41 73 ALA A CA 1
ATOM 574 C C . ALA A 1 73 ? 11.864 -15.888 -4.598 1.00 49.41 73 ALA A C 1
ATOM 576 O O . ALA A 1 73 ? 11.057 -15.873 -3.674 1.00 49.41 73 ALA A O 1
ATOM 577 N N . ASP A 1 74 ? 13.139 -15.515 -4.444 1.00 54.38 74 ASP A N 1
ATOM 578 C CA . ASP A 1 74 ? 13.723 -15.017 -3.189 1.00 54.38 74 ASP A CA 1
ATOM 579 C C . ASP A 1 74 ? 13.139 -13.652 -2.772 1.00 54.38 74 ASP A C 1
ATOM 581 O O . ASP A 1 74 ? 12.891 -13.406 -1.594 1.00 54.38 74 ASP A O 1
ATOM 585 N N . GLU A 1 75 ? 12.819 -12.784 -3.740 1.00 54.62 75 GLU A N 1
ATOM 586 C CA . GLU A 1 75 ? 12.215 -11.469 -3.479 1.00 54.62 75 GLU A CA 1
ATOM 587 C C . GLU A 1 75 ? 10.742 -11.600 -3.060 1.00 54.62 75 GLU A C 1
ATOM 589 O O . GLU A 1 75 ? 10.255 -10.836 -2.232 1.00 54.62 75 GLU A O 1
ATOM 594 N N . VAL A 1 76 ? 10.039 -12.628 -3.556 1.00 51.44 76 VAL A N 1
ATOM 595 C CA . VAL A 1 76 ? 8.653 -12.941 -3.162 1.00 51.44 76 VAL A CA 1
ATOM 596 C C . VAL A 1 76 ? 8.569 -13.339 -1.683 1.00 51.44 76 VAL A C 1
ATOM 598 O O . VAL A 1 76 ? 7.599 -12.983 -1.015 1.00 51.44 76 VAL A O 1
ATOM 601 N N . ALA A 1 77 ? 9.589 -14.025 -1.156 1.00 49.88 77 ALA A N 1
ATOM 602 C CA . ALA A 1 77 ? 9.662 -14.421 0.252 1.00 49.88 77 ALA A CA 1
ATOM 603 C C . ALA A 1 77 ? 9.951 -13.240 1.202 1.00 49.88 77 ALA A C 1
ATOM 605 O O . ALA A 1 77 ? 9.517 -13.265 2.352 1.00 49.88 77 ALA A O 1
ATOM 606 N N . ALA A 1 78 ? 10.638 -12.198 0.721 1.00 57.12 78 ALA A N 1
ATOM 607 C CA . ALA A 1 78 ? 10.907 -10.963 1.464 1.00 57.12 78 ALA A CA 1
ATOM 608 C C . ALA A 1 78 ? 9.871 -9.843 1.207 1.00 57.12 78 ALA A C 1
ATOM 610 O O . ALA A 1 78 ? 9.969 -8.766 1.797 1.00 57.12 78 ALA A O 1
ATOM 611 N N . ASN A 1 79 ? 8.884 -10.070 0.331 1.00 65.00 79 ASN A N 1
ATOM 612 C CA . ASN A 1 79 ? 7.916 -9.052 -0.073 1.00 65.00 79 ASN A CA 1
ATOM 613 C C . ASN A 1 79 ? 6.853 -8.818 1.026 1.00 65.00 79 ASN A C 1
ATOM 615 O O . ASN A 1 79 ? 6.345 -9.789 1.597 1.00 65.00 79 ASN A O 1
ATOM 619 N N . PRO A 1 80 ? 6.433 -7.565 1.289 1.00 66.06 80 PRO A N 1
ATOM 620 C CA . PRO A 1 80 ? 5.279 -7.254 2.140 1.00 66.06 80 PRO A CA 1
ATOM 621 C C . PRO A 1 80 ? 3.979 -8.021 1.806 1.00 66.06 80 PRO A C 1
ATOM 623 O O . PRO A 1 80 ? 3.165 -8.230 2.704 1.00 66.06 80 PRO A O 1
ATOM 626 N N . LEU A 1 81 ? 3.796 -8.542 0.585 1.00 70.25 81 LEU A N 1
ATOM 627 C CA . LEU A 1 81 ? 2.725 -9.509 0.282 1.00 70.25 81 LEU A CA 1
ATOM 628 C C . LEU A 1 81 ? 2.856 -10.850 0.989 1.00 70.25 81 LEU A C 1
ATOM 630 O O . LEU A 1 81 ? 1.846 -11.416 1.394 1.00 70.25 81 LEU A O 1
ATOM 634 N N . GLY A 1 82 ? 4.073 -11.384 1.095 1.00 68.69 82 GLY A N 1
ATOM 635 C CA . GLY A 1 82 ? 4.326 -12.638 1.798 1.00 68.69 82 GLY A CA 1
ATOM 636 C C . GLY A 1 82 ? 3.934 -12.517 3.269 1.00 68.69 82 GLY A C 1
ATOM 637 O O . GLY A 1 82 ? 3.279 -13.408 3.803 1.00 68.69 82 GLY A O 1
ATOM 638 N N . LEU A 1 83 ? 4.232 -11.366 3.884 1.00 69.56 83 LEU A N 1
ATOM 639 C CA . LEU A 1 83 ? 3.774 -11.024 5.234 1.00 69.56 83 LEU A CA 1
ATOM 640 C C . LEU A 1 83 ? 2.249 -10.878 5.305 1.00 69.56 83 LEU A C 1
ATOM 642 O O . LEU A 1 83 ? 1.640 -11.439 6.211 1.00 69.56 83 LEU A O 1
ATOM 646 N N . LEU A 1 84 ? 1.624 -10.193 4.341 1.00 67.88 84 LEU A N 1
ATOM 647 C CA . LEU A 1 84 ? 0.169 -10.009 4.301 1.00 67.88 84 LEU A CA 1
ATOM 648 C C . LEU A 1 84 ? -0.584 -11.343 4.181 1.00 67.88 84 LEU A C 1
ATOM 650 O O . LEU A 1 84 ? -1.537 -11.590 4.916 1.00 67.88 84 LEU A O 1
ATOM 654 N N . ILE A 1 85 ? -0.152 -12.218 3.269 1.00 67.62 85 ILE A N 1
ATOM 655 C CA . ILE A 1 85 ? -0.771 -13.532 3.058 1.00 67.62 85 ILE A CA 1
ATOM 656 C C . ILE A 1 85 ? -0.492 -14.452 4.243 1.00 67.62 85 ILE A C 1
ATOM 658 O O . ILE A 1 85 ? -1.385 -15.209 4.622 1.00 67.62 85 ILE A O 1
ATOM 662 N N . ALA A 1 86 ? 0.703 -14.399 4.843 1.00 63.38 86 ALA A N 1
ATOM 663 C CA . ALA A 1 86 ? 0.990 -15.148 6.060 1.00 63.38 86 ALA A CA 1
ATOM 664 C C . ALA A 1 86 ? 0.036 -14.714 7.184 1.00 63.38 86 ALA A C 1
ATOM 666 O O . ALA A 1 86 ? -0.711 -15.543 7.695 1.00 63.38 86 ALA A O 1
ATOM 667 N N . ASP A 1 87 ? -0.036 -13.422 7.495 1.00 64.88 87 ASP A N 1
ATOM 668 C CA . ASP A 1 87 ? -0.899 -12.888 8.556 1.00 64.88 87 ASP A CA 1
ATOM 669 C C . ASP A 1 87 ? -2.389 -13.231 8.332 1.00 64.88 87 ASP A C 1
ATOM 671 O O . ASP A 1 87 ? -3.097 -13.664 9.249 1.00 64.88 87 ASP A O 1
ATOM 675 N N . PHE A 1 88 ? -2.855 -13.172 7.078 1.00 61.12 88 PHE A N 1
ATOM 676 C CA . PHE A 1 88 ? -4.234 -13.523 6.734 1.00 61.12 88 PHE A CA 1
ATOM 677 C C . PHE A 1 88 ? -4.506 -15.035 6.735 1.00 61.12 88 PHE A C 1
ATOM 679 O O . PHE A 1 88 ? -5.601 -15.464 7.109 1.00 61.12 88 PHE A O 1
ATOM 686 N N . SER A 1 89 ? -3.528 -15.857 6.340 1.00 55.06 89 SER A N 1
ATOM 687 C CA . SER A 1 89 ? -3.656 -17.323 6.350 1.00 55.06 89 SER A CA 1
ATOM 688 C C . SER A 1 89 ? -3.718 -17.866 7.777 1.00 55.06 89 SER A C 1
ATOM 690 O O . SER A 1 89 ? -4.476 -18.794 8.037 1.00 55.06 89 SER A O 1
ATOM 692 N N . TRP A 1 90 ? -3.016 -17.238 8.724 1.00 50.19 90 TRP A N 1
ATOM 693 C CA . TRP A 1 90 ? -3.097 -17.581 10.150 1.00 50.19 90 TRP A CA 1
ATOM 694 C C . TRP A 1 90 ? -4.374 -17.067 10.837 1.00 50.19 90 TRP A C 1
ATOM 696 O O . TRP A 1 90 ? -4.757 -17.584 11.884 1.00 50.19 90 TRP A O 1
ATOM 706 N N . SER A 1 91 ? -5.062 -16.088 10.243 1.00 51.16 91 SER A N 1
ATOM 707 C CA . SER A 1 91 ? -6.294 -15.502 10.793 1.00 51.16 91 SER A CA 1
ATOM 708 C C . SER A 1 91 ? -7.578 -16.213 10.344 1.00 51.16 91 SER A C 1
ATOM 710 O O . SER A 1 91 ? -8.628 -16.020 10.953 1.00 51.16 91 SER A O 1
ATOM 712 N N . ARG A 1 92 ? -7.523 -17.029 9.281 1.00 50.38 92 ARG A N 1
ATOM 713 C CA . ARG A 1 92 ? -8.693 -17.736 8.723 1.00 50.38 92 ARG A CA 1
ATOM 714 C C . ARG A 1 92 ? -8.874 -19.158 9.272 1.00 50.38 92 ARG A C 1
ATOM 716 O O . ARG A 1 92 ? -9.845 -19.820 8.920 1.00 50.38 92 ARG A O 1
ATOM 723 N N . GLU A 1 93 ? -7.966 -19.611 10.133 1.00 41.19 93 GLU A N 1
ATOM 724 C CA . GLU A 1 93 ? -7.969 -20.953 10.717 1.00 41.19 93 GLU A CA 1
ATOM 725 C C . GLU A 1 93 ? -8.081 -20.884 12.249 1.00 41.19 93 GLU A C 1
ATOM 727 O O . GLU A 1 93 ? -7.156 -21.249 12.972 1.00 41.19 93 GLU A O 1
ATOM 732 N N . ARG A 1 94 ? -9.215 -20.371 12.749 1.00 43.69 94 ARG A N 1
ATOM 733 C CA . ARG A 1 94 ? -9.732 -20.611 14.108 1.00 43.69 94 ARG A CA 1
ATOM 734 C C . ARG A 1 94 ? -11.251 -20.549 14.146 1.00 43.69 94 ARG A C 1
ATOM 736 O O . ARG A 1 94 ? -11.810 -19.598 13.560 1.00 43.69 94 ARG A O 1
#

Radius of gyration: 16.66 Å; chains: 1; bounding box: 24×36×51 Å

Foldseek 3Di:
DVPVVVVVVVVVVVVVQLVVLVVQLVVLVVVCVVVVLALVSLLSNLVSCVVNPNNVSNLVSNVSSCVNDVDDPVVVCVGVNVVSCVVVVVVVPD

Sequence (94 aa):
MLGQDLDRIRERRRLGDLGRRKEQLEALQRVVELAPHDPENWSQLGLAGLDVGDLAAAEAAFRQALQRAPRNADEVAANPLGLLIADFSWSRER

pLDDT: mean 75.58, std 13.19, range [41.19, 91.5]

Secondary structure (DSSP, 8-state):
-HHHHHHHHHHHHHHHHHHHHHHHHHHHHHHHHH-TT-HHHHHHHHHHHHHHT-HHHHHHHHHHHHHH----HHHHHHSHHHHHHHHHHHHS--